Protein AF-A0A531M5X5-F1 (afdb_monomer)

Solvent-accessible surface area (backbone atoms only — not comparable to full-atom values): 9186 Å² total; per-residue (Å²): 127,80,53,75,66,57,52,50,50,50,48,47,52,58,51,48,48,37,53,51,41,11,54,42,49,53,50,65,98,54,52,74,68,56,40,41,73,78,59,51,75,85,86,63,62,48,56,31,52,90,80,39,93,48,47,47,84,50,58,52,57,46,64,50,62,49,42,55,46,19,54,50,49,38,49,47,58,70,71,35,67,97,50,85,50,63,66,61,49,52,51,51,52,55,52,50,50,52,52,35,50,74,73,69,49,53,65,57,56,54,69,47,57,50,52,18,52,55,33,36,78,71,70,39,56,70,84,60,34,51,70,82,57,85,64,60,76,68,66,64,27,38,63,46,56,66,66,73,46,72,93,63,81,74,77,88,128

Radius of gyration: 17.49 Å; Cα contacts (8 Å, |Δi|>4): 138; chains: 1; bounding box: 48×36×43 Å

Mean predicted aligned error: 5.15 Å

Nearest PDB structures (foldseek):
  7dgy-assembly1_A  TM=3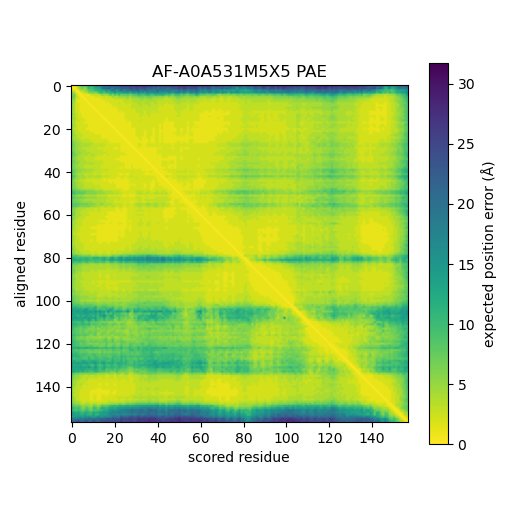.330E-01  e=9.072E+00  Escherichia coli 'BL21-Gold(DE3)pLysS AG'

Structure (mmCIF, N/CA/C/O backbone):
data_AF-A0A531M5X5-F1
#
_entry.id   AF-A0A531M5X5-F1
#
loop_
_atom_site.group_PDB
_atom_site.id
_atom_site.type_symbol
_atom_site.label_atom_id
_atom_site.label_alt_id
_atom_site.label_comp_id
_atom_site.label_asym_id
_atom_site.label_entity_id
_atom_site.label_seq_id
_atom_site.pdbx_PDB_ins_code
_atom_site.Cartn_x
_atom_site.Cartn_y
_atom_site.Cartn_z
_atom_site.occupancy
_atom_site.B_iso_or_equiv
_atom_site.auth_seq_id
_atom_site.auth_comp_id
_atom_site.auth_asym_id
_atom_site.auth_atom_id
_atom_site.pdbx_PDB_model_num
ATOM 1 N N . MET A 1 1 ? -23.384 -19.306 7.212 1.00 56.28 1 MET A N 1
ATOM 2 C CA . MET A 1 1 ? -22.099 -19.260 6.483 1.00 56.28 1 MET A CA 1
ATOM 3 C C . MET A 1 1 ? -22.323 -18.439 5.227 1.00 56.28 1 MET A C 1
ATOM 5 O O . MET A 1 1 ? -23.415 -18.577 4.680 1.00 56.28 1 MET A O 1
ATOM 9 N N . PRO A 1 2 ? -21.374 -17.586 4.806 1.00 64.31 2 PRO A N 1
ATOM 10 C CA . PRO A 1 2 ? -21.476 -16.916 3.511 1.00 64.31 2 PRO A CA 1
ATOM 11 C C . PRO A 1 2 ? -21.652 -17.963 2.407 1.00 64.31 2 PRO A C 1
ATOM 13 O O . PRO A 1 2 ? -21.114 -19.069 2.511 1.00 64.31 2 PRO A O 1
ATOM 16 N N . ASP A 1 3 ? -22.444 -17.641 1.386 1.00 83.44 3 ASP A N 1
ATOM 17 C CA . ASP A 1 3 ? -22.532 -18.508 0.217 1.00 83.44 3 ASP A CA 1
ATOM 18 C C . ASP A 1 3 ? -21.186 -18.540 -0.526 1.00 83.44 3 ASP A C 1
ATOM 20 O O . ASP A 1 3 ? -20.318 -17.678 -0.348 1.00 83.44 3 ASP A O 1
ATOM 24 N N . ASN A 1 4 ? -20.988 -19.574 -1.344 1.00 86.56 4 ASN A N 1
ATOM 25 C CA . ASN A 1 4 ? -19.712 -19.799 -2.024 1.00 86.56 4 ASN A CA 1
ATOM 26 C C . ASN A 1 4 ? -19.313 -18.607 -2.922 1.00 86.56 4 ASN A C 1
ATOM 28 O O . ASN A 1 4 ? -18.134 -18.348 -3.120 1.00 86.56 4 ASN A O 1
ATOM 32 N N . ILE A 1 5 ? -20.294 -17.839 -3.412 1.00 90.88 5 ILE A N 1
ATOM 33 C CA . ILE A 1 5 ? -20.074 -16.678 -4.284 1.00 90.88 5 ILE A CA 1
ATOM 34 C C . ILE A 1 5 ? -19.544 -15.487 -3.479 1.00 90.88 5 ILE A C 1
ATOM 36 O O . ILE A 1 5 ? -18.646 -14.782 -3.932 1.00 90.88 5 ILE A O 1
ATOM 40 N N . THR A 1 6 ? -20.082 -15.251 -2.284 1.00 90.50 6 THR A N 1
ATOM 41 C CA . THR A 1 6 ? -19.646 -14.164 -1.402 1.00 90.50 6 THR A CA 1
ATOM 42 C C . THR A 1 6 ? -18.220 -14.399 -0.922 1.00 90.50 6 THR A C 1
ATOM 44 O O . THR A 1 6 ? -17.404 -13.479 -0.951 1.00 90.50 6 THR A O 1
ATOM 47 N N . LEU A 1 7 ? -17.900 -15.636 -0.527 1.00 93.56 7 LEU A N 1
ATOM 48 C CA . LEU A 1 7 ? -16.540 -15.995 -0.135 1.00 93.56 7 LEU A CA 1
ATOM 49 C C . LEU A 1 7 ? -15.560 -15.846 -1.307 1.00 93.56 7 LEU A C 1
ATOM 51 O O . LEU A 1 7 ? -14.505 -15.241 -1.134 1.00 93.56 7 LEU A O 1
ATOM 55 N N . ASP A 1 8 ? -15.923 -16.333 -2.495 1.00 96.44 8 ASP A N 1
ATOM 56 C CA . ASP A 1 8 ? -15.108 -16.199 -3.708 1.00 96.44 8 ASP A CA 1
ATOM 57 C C . ASP A 1 8 ? -14.831 -14.727 -4.055 1.00 96.44 8 ASP A C 1
ATOM 59 O O . ASP A 1 8 ? -13.689 -14.345 -4.296 1.00 96.44 8 ASP A O 1
ATOM 63 N N . ARG A 1 9 ? -15.842 -13.854 -3.966 1.00 95.06 9 ARG A N 1
ATOM 64 C CA . ARG A 1 9 ? -15.678 -12.408 -4.198 1.00 95.06 9 ARG A CA 1
ATOM 65 C C . ARG A 1 9 ? -14.810 -11.725 -3.147 1.00 95.06 9 ARG A C 1
ATOM 67 O O . ARG A 1 9 ? -13.994 -10.878 -3.504 1.00 95.06 9 ARG A O 1
ATOM 74 N N . ALA A 1 10 ? -14.965 -12.078 -1.872 1.00 95.06 10 ALA A N 1
ATOM 75 C CA . ALA A 1 10 ? -14.126 -11.543 -0.802 1.00 95.06 10 ALA A CA 1
ATOM 76 C C . ALA A 1 10 ? -12.657 -11.956 -0.993 1.00 95.06 10 ALA A C 1
ATOM 78 O O . ALA A 1 10 ? -11.756 -11.121 -0.899 1.00 95.06 10 ALA A O 1
ATOM 79 N N . MET A 1 11 ? -12.421 -13.223 -1.348 1.00 96.44 11 MET A N 1
ATOM 80 C CA . MET A 1 11 ? -11.091 -13.716 -1.707 1.00 96.44 11 MET A CA 1
ATOM 81 C C . MET A 1 11 ? -10.546 -13.004 -2.944 1.00 96.44 11 MET A C 1
ATOM 83 O O . MET A 1 11 ? -9.404 -12.555 -2.929 1.00 96.44 11 MET A O 1
ATOM 87 N N . GLY A 1 12 ? -11.363 -12.833 -3.983 1.00 97.69 12 GLY A N 1
ATOM 88 C CA . GLY A 1 12 ? -11.002 -12.106 -5.195 1.00 97.69 12 GLY A CA 1
ATOM 89 C C . GLY A 1 12 ? -10.629 -10.646 -4.932 1.00 97.69 12 GLY A C 1
ATOM 90 O O . GLY A 1 12 ? -9.689 -10.151 -5.543 1.00 97.69 12 GLY A O 1
ATOM 91 N N . ALA A 1 13 ? -11.291 -9.968 -3.991 1.00 97.31 13 ALA A N 1
ATOM 92 C CA . ALA A 1 13 ? -10.949 -8.598 -3.612 1.00 97.31 13 ALA A CA 1
ATOM 93 C C . ALA A 1 13 ? -9.577 -8.508 -2.921 1.00 97.31 13 ALA A C 1
ATOM 95 O O . ALA A 1 13 ? -8.770 -7.650 -3.273 1.00 97.31 13 ALA A O 1
ATOM 96 N N . LEU A 1 14 ? -9.286 -9.408 -1.975 1.00 98.06 14 LEU A N 1
ATOM 97 C CA . LEU A 1 14 ? -8.004 -9.415 -1.258 1.00 98.06 14 LEU A CA 1
ATOM 98 C C . LEU A 1 14 ? -6.849 -9.893 -2.147 1.00 98.06 14 LEU A C 1
ATOM 100 O O . LEU A 1 14 ? -5.815 -9.236 -2.229 1.00 98.06 14 LEU A O 1
ATOM 104 N N . VAL A 1 15 ? -7.033 -11.019 -2.842 1.00 98.19 15 VAL A N 1
ATOM 105 C CA . VAL A 1 15 ? -6.021 -11.587 -3.742 1.00 98.19 15 VAL A CA 1
ATOM 106 C C . VAL A 1 15 ? -5.822 -10.683 -4.953 1.00 98.19 15 VAL A C 1
ATOM 108 O O . VAL A 1 15 ? -4.689 -10.410 -5.319 1.00 98.19 15 VAL A O 1
ATOM 111 N N . GLY A 1 16 ? -6.897 -10.168 -5.550 1.00 98.25 16 GLY A N 1
ATOM 112 C CA . GLY A 1 16 ? -6.818 -9.233 -6.671 1.00 98.25 16 GLY A CA 1
ATOM 113 C C . GLY A 1 16 ? -6.091 -7.940 -6.307 1.00 98.25 16 GLY A C 1
ATOM 114 O O . GLY A 1 16 ? -5.272 -7.476 -7.096 1.00 98.25 16 GLY A O 1
ATOM 115 N N . GLY A 1 17 ? -6.321 -7.408 -5.100 1.00 98.06 17 GLY A N 1
ATOM 116 C CA . GLY A 1 17 ? -5.548 -6.285 -4.563 1.00 98.06 17 GLY A CA 1
ATOM 117 C C . GLY A 1 17 ? -4.053 -6.601 -4.486 1.00 98.06 17 GLY A C 1
ATOM 118 O O . GLY A 1 17 ? -3.248 -5.853 -5.030 1.00 98.06 17 GLY A O 1
ATOM 119 N N . ALA A 1 18 ? -3.694 -7.755 -3.913 1.00 98.50 18 ALA A N 1
ATOM 120 C CA . ALA A 1 18 ? -2.300 -8.185 -3.792 1.00 98.50 18 ALA A CA 1
ATOM 121 C C . ALA A 1 18 ? -1.610 -8.442 -5.141 1.00 98.50 18 ALA A C 1
ATOM 123 O O . ALA A 1 18 ? -0.447 -8.087 -5.329 1.00 98.50 18 ALA A O 1
ATOM 124 N N . LEU A 1 19 ? -2.324 -9.040 -6.099 1.00 98.44 19 LEU A N 1
ATOM 125 C CA . LEU A 1 19 ? -1.821 -9.245 -7.458 1.00 98.44 19 LEU A CA 1
ATOM 126 C C . LEU A 1 19 ? -1.615 -7.903 -8.174 1.00 98.44 19 LEU A C 1
ATOM 128 O O . LEU A 1 19 ? -0.607 -7.729 -8.854 1.00 98.44 19 LEU A O 1
ATOM 132 N N . GLY A 1 20 ? -2.550 -6.960 -8.020 1.00 98.06 20 GLY A N 1
ATOM 133 C CA . GLY A 1 20 ? -2.459 -5.624 -8.609 1.00 98.06 20 GLY A CA 1
ATOM 134 C C . GLY A 1 20 ? -1.294 -4.809 -8.047 1.00 98.06 20 GLY A C 1
ATOM 135 O O . GLY A 1 20 ? -0.541 -4.220 -8.820 1.00 98.06 20 GLY A O 1
ATOM 136 N N . ASP A 1 21 ? -1.115 -4.841 -6.728 1.00 98.31 21 ASP A N 1
ATOM 137 C CA . ASP A 1 21 ? 0.037 -4.276 -6.020 1.00 98.31 21 ASP A CA 1
ATOM 138 C C . ASP A 1 21 ? 1.352 -4.847 -6.584 1.00 98.31 21 ASP A C 1
ATOM 140 O O . ASP A 1 21 ? 2.155 -4.121 -7.176 1.00 98.31 21 ASP A O 1
ATOM 144 N N . ALA A 1 22 ? 1.523 -6.171 -6.536 1.00 98.19 22 ALA A N 1
ATOM 145 C CA . ALA A 1 22 ? 2.748 -6.824 -6.990 1.00 98.19 22 ALA A CA 1
ATOM 146 C C . ALA A 1 22 ? 3.047 -6.614 -8.491 1.00 98.19 22 ALA A C 1
ATOM 148 O O . ALA A 1 22 ? 4.214 -6.544 -8.887 1.00 98.19 22 ALA A O 1
ATOM 149 N N . LEU A 1 23 ? 2.013 -6.505 -9.336 1.00 98.12 23 LEU A N 1
ATOM 150 C CA . LEU A 1 23 ? 2.153 -6.208 -10.767 1.00 98.12 23 LEU A CA 1
ATOM 151 C C . LEU A 1 23 ? 2.537 -4.739 -11.009 1.00 98.12 23 LEU A C 1
ATOM 153 O O . LEU A 1 23 ? 3.335 -4.447 -11.901 1.00 98.12 23 LEU A O 1
ATOM 157 N N . GLY A 1 24 ? 1.982 -3.816 -10.220 1.00 97.31 24 GLY A N 1
ATOM 158 C CA . GLY A 1 24 ? 2.253 -2.382 -10.307 1.00 97.31 24 GLY A CA 1
ATOM 159 C C . GLY A 1 24 ? 3.599 -1.976 -9.703 1.00 97.31 24 GLY A C 1
ATOM 160 O O . GLY A 1 24 ? 4.221 -1.024 -10.186 1.00 97.31 24 GLY A O 1
ATOM 161 N N . MET A 1 25 ? 4.081 -2.724 -8.706 1.00 97.00 25 MET A N 1
ATOM 162 C CA . MET A 1 25 ? 5.284 -2.434 -7.923 1.00 97.00 25 MET A CA 1
ATOM 163 C C . MET A 1 25 ? 6.511 -2.029 -8.764 1.00 97.00 25 MET A C 1
ATOM 165 O O . MET A 1 25 ? 7.117 -1.014 -8.420 1.00 97.00 25 MET A O 1
ATOM 169 N N . PRO A 1 26 ? 6.872 -2.702 -9.876 1.00 97.50 26 PRO A N 1
ATOM 170 C CA . PRO A 1 26 ? 8.049 -2.348 -10.683 1.00 97.50 26 PRO A CA 1
ATOM 171 C C . PRO A 1 26 ? 7.896 -1.071 -11.520 1.00 97.50 26 PRO A C 1
ATOM 173 O O . PRO A 1 26 ? 8.872 -0.595 -12.103 1.00 97.50 26 PRO A O 1
ATOM 176 N N . THR A 1 27 ? 6.668 -0.562 -11.649 1.00 97.31 27 THR A N 1
ATOM 177 C CA . THR A 1 27 ? 6.307 0.546 -12.549 1.00 97.31 27 THR A CA 1
ATOM 178 C C . THR A 1 27 ? 5.886 1.821 -11.825 1.00 97.31 27 THR A C 1
ATOM 180 O O . THR A 1 27 ? 5.693 2.858 -12.462 1.00 97.31 27 THR A O 1
ATOM 183 N N . GLN A 1 28 ? 5.752 1.771 -10.500 1.00 95.00 28 GLN A N 1
ATOM 184 C CA . GLN A 1 28 ? 5.331 2.915 -9.702 1.00 95.00 28 GLN A CA 1
ATOM 185 C C . GLN A 1 28 ? 6.290 4.106 -9.860 1.00 95.00 28 GLN A C 1
ATOM 187 O O . GLN A 1 28 ? 7.503 3.950 -9.985 1.00 95.00 28 GLN A O 1
ATOM 192 N N . LEU A 1 29 ? 5.732 5.320 -9.853 1.00 94.19 29 LEU A N 1
ATOM 193 C CA . LEU A 1 29 ? 6.448 6.584 -10.093 1.00 94.19 29 LEU A CA 1
ATOM 194 C C . LEU A 1 29 ? 7.079 6.731 -11.494 1.00 94.19 29 LEU A C 1
ATOM 196 O O . LEU A 1 29 ? 7.730 7.743 -11.760 1.00 94.19 29 LEU A O 1
ATOM 200 N N . LEU A 1 30 ? 6.887 5.773 -12.407 1.00 96.69 30 LEU A N 1
ATOM 201 C CA . LEU A 1 30 ? 7.371 5.863 -13.783 1.00 96.69 30 LEU A CA 1
ATOM 202 C C . LEU A 1 30 ? 6.289 6.409 -14.717 1.00 96.69 30 LEU A C 1
ATOM 204 O O . LEU A 1 30 ? 5.095 6.170 -14.546 1.00 96.69 30 LEU A O 1
ATOM 208 N N . SER A 1 31 ? 6.715 7.127 -15.755 1.00 97.62 31 SER A N 1
ATOM 209 C CA . SER A 1 31 ? 5.812 7.522 -16.835 1.00 97.62 31 SER A CA 1
ATOM 210 C C . SER A 1 31 ? 5.523 6.334 -17.764 1.00 97.62 31 SER A C 1
ATOM 212 O O . SER A 1 31 ? 6.383 5.462 -17.922 1.00 97.62 31 SER A O 1
ATOM 214 N N . PRO A 1 32 ? 4.382 6.322 -18.478 1.00 97.69 32 PRO A N 1
ATOM 215 C CA . PRO A 1 32 ? 4.088 5.283 -19.468 1.00 97.69 32 PRO A CA 1
ATOM 216 C C . PRO A 1 32 ? 5.192 5.098 -20.521 1.00 97.69 32 PRO A C 1
ATOM 218 O O . PRO A 1 32 ? 5.518 3.971 -20.882 1.00 97.69 32 PRO A O 1
ATOM 221 N N . ALA A 1 33 ? 5.823 6.190 -20.969 1.00 98.25 33 ALA A N 1
ATOM 222 C CA . ALA A 1 33 ? 6.942 6.129 -21.911 1.00 98.25 33 ALA A CA 1
ATOM 223 C C . ALA A 1 33 ? 8.167 5.424 -21.309 1.00 98.25 33 ALA A C 1
ATOM 225 O O . ALA A 1 33 ? 8.803 4.612 -21.978 1.00 98.25 33 ALA A O 1
ATOM 226 N N . ARG A 1 34 ? 8.471 5.690 -20.031 1.00 97.88 34 ARG A N 1
ATOM 227 C CA . ARG A 1 34 ? 9.586 5.040 -19.337 1.00 97.88 34 ARG A CA 1
ATOM 228 C C . ARG A 1 34 ? 9.308 3.561 -19.071 1.00 97.88 34 ARG A C 1
ATOM 230 O O . ARG A 1 34 ? 10.226 2.753 -19.175 1.00 97.88 34 ARG A O 1
ATOM 237 N N . ILE A 1 35 ? 8.058 3.206 -18.769 1.00 98.12 35 ILE A N 1
ATOM 238 C CA . ILE A 1 35 ? 7.625 1.808 -18.639 1.00 98.12 35 ILE A CA 1
ATOM 239 C C . ILE A 1 35 ? 7.821 1.080 -19.973 1.00 98.12 35 ILE A C 1
ATOM 241 O O . ILE A 1 35 ? 8.444 0.023 -19.994 1.00 98.12 35 ILE A O 1
ATOM 245 N N . ALA A 1 36 ? 7.373 1.672 -21.085 1.00 98.00 36 ALA A N 1
ATOM 246 C CA . ALA A 1 36 ? 7.538 1.088 -22.415 1.00 98.00 36 ALA A CA 1
ATOM 247 C C . ALA A 1 36 ? 9.015 0.897 -22.804 1.00 98.00 36 ALA A C 1
ATOM 249 O O . ALA A 1 36 ? 9.367 -0.121 -23.392 1.00 98.00 36 ALA A O 1
ATOM 250 N N . GLU A 1 37 ? 9.886 1.842 -22.449 1.00 98.06 37 GLU A N 1
ATOM 251 C CA . GLU A 1 37 ? 11.327 1.746 -22.706 1.00 98.06 37 GLU A CA 1
ATOM 252 C C . GLU A 1 37 ? 12.005 0.635 -21.886 1.00 98.06 37 GLU A C 1
ATOM 254 O O . GLU A 1 37 ? 12.844 -0.094 -22.409 1.00 98.06 37 GLU A O 1
ATOM 259 N N . LEU A 1 38 ? 11.659 0.510 -20.602 1.00 97.12 38 LEU A N 1
ATOM 260 C CA . LEU A 1 38 ? 12.295 -0.441 -19.684 1.00 97.12 38 LEU A CA 1
ATOM 261 C C . LEU A 1 38 ? 11.744 -1.864 -19.800 1.00 97.12 38 LEU A C 1
ATOM 263 O O . LEU A 1 38 ? 12.495 -2.826 -19.656 1.00 97.12 38 LEU A O 1
ATOM 267 N N . TYR A 1 39 ? 10.435 -1.986 -20.009 1.00 97.25 39 TYR A N 1
ATOM 268 C CA . TYR A 1 39 ? 9.694 -3.239 -19.863 1.00 97.25 39 TYR A CA 1
ATOM 269 C C . TYR A 1 39 ? 8.864 -3.603 -21.098 1.00 97.25 39 TYR A C 1
ATOM 271 O O . TYR A 1 39 ? 8.372 -4.725 -21.193 1.00 97.25 39 TYR A O 1
ATOM 279 N N . GLY A 1 40 ? 8.665 -2.677 -22.040 1.00 97.25 40 GLY A N 1
ATOM 280 C CA . GLY A 1 40 ? 7.674 -2.846 -23.098 1.00 97.25 40 GLY A CA 1
ATOM 281 C C . GLY A 1 40 ? 6.261 -2.886 -22.513 1.00 97.25 40 GLY A C 1
ATOM 282 O O . GLY A 1 40 ? 5.761 -1.884 -22.005 1.00 97.25 40 GLY A O 1
ATOM 283 N N . HIS A 1 41 ? 5.612 -4.046 -22.587 1.00 96.50 41 HIS A N 1
ATOM 284 C CA . HIS A 1 41 ? 4.296 -4.275 -21.996 1.00 96.50 41 HIS A CA 1
ATOM 285 C C . HIS A 1 41 ? 4.415 -5.225 -20.800 1.00 96.50 41 HIS A C 1
ATOM 287 O O . HIS A 1 41 ? 4.848 -6.366 -20.954 1.00 96.50 41 HIS A O 1
ATOM 293 N N . VAL A 1 42 ? 4.019 -4.757 -19.614 1.00 96.88 42 VAL A N 1
ATOM 294 C CA . VAL A 1 42 ? 4.022 -5.568 -18.389 1.00 96.88 42 VAL A CA 1
ATOM 295 C C . VAL A 1 42 ? 2.766 -6.437 -18.369 1.00 96.88 42 VAL A C 1
ATOM 297 O O . VAL A 1 42 ? 1.664 -5.925 -18.193 1.00 96.88 42 VAL A O 1
ATOM 300 N N . ALA A 1 43 ? 2.944 -7.742 -18.574 1.00 96.00 43 ALA A N 1
ATOM 301 C CA . ALA A 1 43 ? 1.867 -8.739 -18.580 1.00 96.00 43 ALA A CA 1
ATOM 302 C C . ALA A 1 43 ? 2.045 -9.842 -17.519 1.00 96.00 43 ALA A C 1
ATOM 304 O O . ALA A 1 43 ? 1.199 -10.723 -17.405 1.00 96.00 43 ALA A O 1
ATOM 305 N N . ASP A 1 44 ? 3.144 -9.802 -16.767 1.00 97.75 44 ASP A N 1
ATOM 306 C CA . ASP A 1 44 ? 3.488 -10.757 -15.713 1.00 97.75 44 ASP A CA 1
ATOM 307 C C . ASP A 1 44 ? 4.320 -10.035 -14.640 1.00 97.75 44 ASP A C 1
ATOM 309 O O . ASP A 1 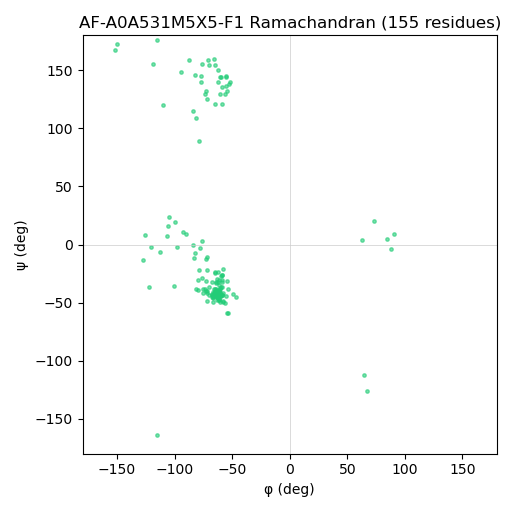44 ? 4.731 -8.883 -14.824 1.00 97.75 44 ASP A O 1
ATOM 313 N N . PHE A 1 45 ? 4.591 -10.704 -13.526 1.00 98.44 45 PHE A N 1
ATOM 314 C CA . PHE A 1 45 ? 5.458 -10.188 -12.483 1.00 98.44 45 PHE A CA 1
ATOM 315 C C . PHE A 1 45 ? 6.889 -10.030 -12.988 1.00 98.44 45 PHE A C 1
ATOM 317 O O . PHE A 1 45 ? 7.563 -10.990 -13.362 1.00 98.44 45 PHE A O 1
ATOM 324 N N . VAL A 1 46 ? 7.384 -8.798 -12.932 1.00 98.00 46 VAL A N 1
ATOM 325 C CA . VAL A 1 46 ? 8.759 -8.455 -13.297 1.00 98.00 46 VAL A CA 1
ATOM 326 C C . VAL A 1 46 ? 9.488 -7.865 -12.102 1.00 98.00 46 VAL A C 1
ATOM 328 O O . VAL A 1 46 ? 8.878 -7.331 -11.180 1.00 98.00 46 VAL A O 1
ATOM 331 N N . ALA A 1 47 ? 10.812 -7.974 -12.094 1.00 97.56 47 ALA A N 1
ATOM 332 C CA . ALA A 1 47 ? 11.610 -7.297 -11.086 1.00 97.56 47 ALA A CA 1
ATOM 333 C C . ALA A 1 47 ? 11.738 -5.794 -11.427 1.00 97.56 47 ALA A C 1
ATOM 335 O O . ALA A 1 47 ? 11.844 -5.427 -12.605 1.00 97.56 47 ALA A O 1
ATOM 336 N N . PRO A 1 48 ? 11.776 -4.906 -10.421 1.00 96.88 48 PRO A N 1
ATOM 337 C CA . PRO A 1 48 ? 12.112 -3.503 -10.615 1.00 96.88 48 PRO A CA 1
ATOM 338 C C . PRO A 1 48 ? 13.529 -3.367 -11.180 1.00 96.88 48 PRO A C 1
ATOM 340 O O . PRO A 1 48 ? 14.440 -4.121 -10.834 1.00 96.88 48 PRO A O 1
ATOM 343 N N . PHE A 1 49 ? 13.734 -2.387 -12.061 1.00 95.56 49 PHE A N 1
ATOM 344 C CA . PHE A 1 49 ? 15.051 -2.138 -12.638 1.00 95.56 49 PHE A CA 1
ATOM 345 C C . PHE A 1 49 ? 16.038 -1.685 -11.548 1.00 95.56 49 PHE A C 1
ATOM 347 O O . PHE A 1 49 ? 15.654 -1.103 -10.534 1.00 95.56 49 PHE A O 1
ATOM 354 N N . ALA A 1 50 ? 17.338 -1.905 -11.757 1.00 92.44 50 ALA A N 1
ATOM 355 C CA . ALA A 1 50 ? 18.360 -1.710 -10.718 1.00 92.44 50 ALA A CA 1
ATOM 356 C C . ALA A 1 50 ? 18.433 -0.284 -10.119 1.00 92.44 50 ALA A C 1
ATOM 358 O O . ALA A 1 50 ? 18.966 -0.102 -9.024 1.00 92.44 50 ALA A O 1
ATOM 359 N N . GLY A 1 51 ? 17.926 0.724 -10.834 1.00 92.44 51 GLY A N 1
ATOM 360 C CA . GLY A 1 51 ? 17.876 2.124 -10.406 1.00 92.44 51 GLY A CA 1
ATOM 361 C C . GLY A 1 51 ? 16.484 2.609 -9.997 1.00 92.44 51 GLY A C 1
ATOM 362 O O . GLY A 1 51 ? 16.267 3.817 -9.985 1.00 92.44 51 GLY A O 1
ATOM 363 N N . HIS A 1 52 ? 15.536 1.703 -9.742 1.00 94.81 52 HIS A N 1
ATOM 364 C CA . HIS A 1 52 ? 14.167 2.071 -9.395 1.00 94.81 52 HIS A CA 1
ATOM 365 C C . HIS A 1 52 ? 14.136 2.939 -8.121 1.00 94.81 52 HIS A C 1
ATOM 367 O O . HIS A 1 52 ? 14.830 2.609 -7.161 1.00 94.81 52 HIS A O 1
ATOM 373 N N . PRO A 1 53 ? 13.363 4.041 -8.081 1.00 90.12 53 PRO A N 1
ATOM 374 C CA . PRO A 1 53 ? 13.448 5.016 -6.992 1.00 90.12 53 PRO A CA 1
ATOM 375 C C . PRO A 1 53 ? 13.052 4.456 -5.620 1.00 90.12 53 PRO A C 1
ATOM 377 O O . PRO A 1 53 ? 13.684 4.808 -4.634 1.00 90.12 53 PRO A O 1
ATOM 380 N N . VAL A 1 54 ? 12.030 3.593 -5.563 1.00 90.88 54 VAL A N 1
ATOM 381 C CA . VAL A 1 54 ? 11.450 3.116 -4.287 1.00 90.88 54 VAL A CA 1
ATOM 382 C C . VAL A 1 54 ? 11.484 1.592 -4.122 1.00 90.88 54 VAL A C 1
ATOM 384 O O . VAL A 1 54 ? 11.773 1.082 -3.050 1.00 90.88 54 VAL A O 1
ATOM 387 N N . SER A 1 55 ? 11.284 0.844 -5.206 1.00 92.69 55 SER A N 1
ATOM 388 C CA . SER A 1 55 ? 11.242 -0.627 -5.208 1.00 92.69 55 SER A CA 1
ATOM 389 C C . SER A 1 55 ? 12.571 -1.331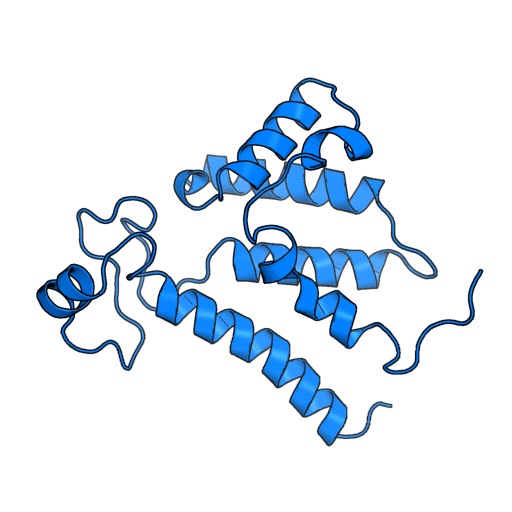 -5.491 1.00 92.69 55 SER A C 1
ATOM 391 O O . SER A 1 55 ? 12.591 -2.532 -5.749 1.00 92.69 55 SER A O 1
ATOM 393 N N . LYS A 1 56 ? 13.702 -0.621 -5.501 1.00 89.31 56 LYS A N 1
ATOM 394 C CA . LYS A 1 56 ? 15.001 -1.227 -5.833 1.00 89.31 56 LYS A CA 1
ATOM 395 C C . LYS A 1 56 ? 15.312 -2.419 -4.922 1.00 89.31 56 LYS A C 1
ATOM 397 O O . LYS A 1 56 ? 15.313 -2.296 -3.704 1.00 89.31 56 LYS A O 1
ATOM 402 N N . GLY A 1 57 ? 15.668 -3.548 -5.534 1.00 89.19 57 GLY A N 1
ATOM 403 C CA . GLY A 1 57 ? 16.080 -4.760 -4.820 1.00 89.19 57 GLY A CA 1
ATOM 404 C C . GLY A 1 57 ? 14.935 -5.696 -4.429 1.00 89.19 57 GLY A C 1
ATOM 405 O O . GLY A 1 57 ? 15.216 -6.786 -3.936 1.00 89.19 57 GLY A O 1
ATOM 406 N N . LEU A 1 58 ? 13.676 -5.322 -4.682 1.00 93.75 58 LEU A N 1
ATOM 407 C CA . LEU A 1 58 ? 12.555 -6.252 -4.550 1.00 93.75 58 LEU A CA 1
ATOM 408 C C . LEU A 1 58 ? 12.584 -7.313 -5.657 1.00 93.75 58 LEU A C 1
ATOM 410 O O . LEU A 1 58 ? 13.117 -7.094 -6.748 1.00 93.75 58 LEU A O 1
ATOM 414 N N . LEU A 1 59 ? 11.994 -8.471 -5.370 1.00 96.38 59 LEU A N 1
ATOM 415 C CA . LEU A 1 59 ? 11.827 -9.552 -6.33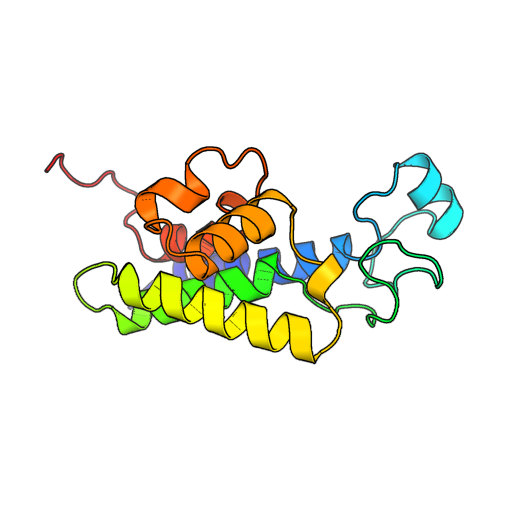7 1.00 96.38 59 LEU A CA 1
ATOM 416 C C . LEU A 1 59 ? 10.526 -9.366 -7.126 1.00 96.38 59 LEU A C 1
ATOM 418 O O . LEU A 1 59 ? 9.590 -8.713 -6.659 1.00 96.38 59 LEU A O 1
ATOM 422 N N . ALA A 1 60 ? 10.446 -9.984 -8.304 1.00 98.00 60 ALA A N 1
ATOM 423 C CA . ALA A 1 60 ? 9.192 -10.084 -9.043 1.00 98.00 60 ALA A CA 1
ATOM 424 C C . ALA A 1 60 ? 8.100 -10.714 -8.159 1.00 98.00 60 ALA A C 1
ATOM 426 O O . ALA A 1 60 ? 8.346 -11.730 -7.508 1.00 98.00 60 ALA A O 1
ATOM 427 N N . GLY A 1 61 ? 6.915 -10.102 -8.122 1.00 97.56 61 GLY A N 1
ATOM 428 C CA . GLY A 1 61 ? 5.787 -10.595 -7.326 1.00 97.56 61 GLY A CA 1
ATOM 429 C C . GLY A 1 61 ? 5.801 -10.157 -5.856 1.00 97.56 61 GLY A C 1
ATOM 430 O O . GLY A 1 61 ? 4.951 -10.597 -5.086 1.00 97.56 61 GLY A O 1
ATOM 431 N N . THR A 1 62 ? 6.752 -9.311 -5.444 1.00 97.06 62 THR A N 1
ATOM 432 C CA . THR A 1 62 ? 6.766 -8.757 -4.080 1.00 97.06 62 THR A CA 1
ATOM 433 C C . THR A 1 62 ? 5.636 -7.741 -3.921 1.00 97.06 62 THR A C 1
ATOM 435 O O . THR A 1 62 ? 5.567 -6.788 -4.694 1.00 97.06 62 THR A O 1
ATOM 438 N N . ILE A 1 63 ? 4.783 -7.943 -2.916 1.00 96.50 63 ILE A N 1
ATOM 439 C CA . ILE A 1 63 ? 3.760 -6.979 -2.483 1.00 96.50 63 ILE A CA 1
ATOM 440 C C . ILE A 1 63 ? 4.397 -5.761 -1.795 1.00 96.50 63 ILE A C 1
ATOM 442 O O . ILE A 1 63 ? 5.517 -5.861 -1.286 1.00 96.50 63 ILE A O 1
ATOM 446 N N . THR A 1 64 ? 3.692 -4.633 -1.738 1.00 94.94 64 THR A N 1
ATOM 447 C CA . THR A 1 64 ? 4.131 -3.417 -1.042 1.00 94.94 64 THR A CA 1
ATOM 448 C C . THR A 1 64 ? 3.215 -3.069 0.132 1.00 94.94 64 THR A C 1
ATOM 450 O O . THR A 1 64 ? 2.473 -3.900 0.668 1.00 94.94 64 THR A O 1
ATOM 453 N N . ASP A 1 65 ? 3.332 -1.830 0.603 1.00 93.75 65 ASP A N 1
ATOM 454 C CA . ASP A 1 65 ? 2.583 -1.289 1.720 1.00 93.75 65 ASP A CA 1
ATOM 455 C C . ASP A 1 65 ? 1.060 -1.317 1.518 1.00 93.75 65 ASP A C 1
ATOM 457 O O . ASP A 1 65 ? 0.342 -1.429 2.512 1.00 93.75 65 ASP A O 1
ATOM 461 N N . ASP A 1 66 ? 0.565 -1.291 0.278 1.00 95.69 66 ASP A N 1
ATOM 462 C CA . ASP A 1 66 ? -0.850 -1.466 -0.070 1.00 95.69 66 ASP A CA 1
ATOM 463 C C . ASP A 1 66 ? -1.411 -2.766 0.526 1.00 95.69 66 ASP A C 1
ATOM 465 O O . ASP A 1 66 ? -2.344 -2.746 1.341 1.00 95.69 66 ASP A O 1
ATOM 469 N N . THR A 1 67 ? -0.812 -3.907 0.169 1.00 97.88 67 THR A N 1
ATOM 470 C CA . THR A 1 67 ? -1.266 -5.221 0.641 1.00 97.88 67 THR A CA 1
ATOM 471 C C . THR A 1 67 ? -0.948 -5.435 2.112 1.00 97.88 67 THR A C 1
ATOM 473 O O . THR A 1 67 ? -1.785 -5.951 2.856 1.00 97.88 67 THR A O 1
ATOM 476 N N . GLU A 1 68 ? 0.244 -5.038 2.563 1.00 96.62 68 GLU A N 1
ATOM 477 C CA . GLU A 1 68 ? 0.643 -5.224 3.960 1.00 96.62 68 GLU A CA 1
ATOM 478 C C . GLU A 1 68 ? -0.302 -4.487 4.918 1.00 96.62 68 GLU A C 1
ATOM 480 O O . GLU A 1 68 ? -0.772 -5.072 5.897 1.00 96.62 68 GLU A O 1
ATOM 485 N N . GLN A 1 69 ? -0.657 -3.235 4.611 1.00 96.31 69 GLN A N 1
ATOM 486 C CA . GLN A 1 69 ? -1.583 -2.464 5.438 1.00 96.31 69 GLN A CA 1
ATOM 487 C C . GLN A 1 69 ? -3.031 -2.946 5.307 1.00 96.31 69 GLN A C 1
ATOM 489 O O . GLN A 1 69 ? -3.774 -2.864 6.288 1.00 96.31 69 GLN A O 1
ATOM 494 N N . ALA A 1 70 ? -3.447 -3.472 4.149 1.00 97.94 70 ALA A N 1
ATOM 495 C CA . ALA A 1 70 ? -4.756 -4.110 4.006 1.00 97.94 70 ALA A CA 1
ATOM 496 C C . ALA A 1 70 ? -4.865 -5.352 4.907 1.00 97.94 70 ALA A C 1
ATOM 498 O O . ALA A 1 70 ? -5.826 -5.498 5.662 1.00 97.94 70 ALA A O 1
ATOM 499 N N . LEU A 1 71 ? -3.859 -6.230 4.897 1.00 97.44 71 LEU A N 1
ATOM 500 C CA . LEU A 1 71 ? -3.839 -7.417 5.757 1.00 97.44 71 LEU A CA 1
ATOM 501 C C . LEU A 1 71 ? -3.767 -7.049 7.244 1.00 97.44 71 LEU A C 1
ATOM 503 O O . LEU A 1 71 ? -4.441 -7.674 8.067 1.00 97.44 71 LEU A O 1
ATOM 507 N N . LEU A 1 72 ? -2.999 -6.012 7.587 1.00 97.25 72 LEU A N 1
ATOM 508 C CA . LEU A 1 72 ? -2.936 -5.481 8.946 1.00 97.25 72 LEU A CA 1
ATOM 509 C C . LEU A 1 72 ? -4.302 -4.963 9.410 1.00 97.25 72 LEU A C 1
ATOM 511 O O . LEU A 1 72 ? -4.758 -5.331 10.491 1.00 97.25 72 LEU A O 1
ATOM 515 N N . LEU A 1 73 ? -4.987 -4.170 8.580 1.00 96.88 73 LEU A N 1
ATOM 516 C CA . LEU A 1 73 ? -6.326 -3.662 8.882 1.00 96.88 73 LEU A CA 1
ATOM 517 C C . LEU A 1 73 ? -7.329 -4.805 9.067 1.00 96.88 73 LEU A C 1
ATOM 519 O O . LEU A 1 73 ? -8.093 -4.796 10.029 1.00 96.88 73 LEU A O 1
ATOM 523 N N . GLY A 1 74 ? -7.292 -5.813 8.192 1.00 95.88 74 GLY A N 1
ATOM 524 C CA . GLY A 1 74 ? -8.129 -7.007 8.313 1.00 95.88 74 GLY A CA 1
ATOM 525 C C . GLY A 1 74 ? -7.921 -7.743 9.637 1.00 95.88 74 GLY A C 1
ATOM 526 O O . GLY A 1 74 ? -8.891 -8.124 10.289 1.00 95.88 74 GLY A O 1
ATOM 527 N N . ARG A 1 75 ? -6.668 -7.879 10.087 1.00 95.75 75 ARG A N 1
ATOM 528 C CA . ARG A 1 75 ? -6.354 -8.460 11.399 1.00 95.75 75 ARG A CA 1
ATOM 529 C C . ARG A 1 75 ? -6.956 -7.642 12.539 1.00 95.75 75 ARG A C 1
ATOM 531 O O . ARG A 1 75 ? -7.594 -8.222 13.412 1.00 95.75 75 ARG A O 1
ATOM 538 N N . ILE A 1 76 ? -6.805 -6.316 12.513 1.00 96.12 76 ILE A N 1
ATOM 539 C CA . ILE A 1 76 ? -7.375 -5.451 13.555 1.00 96.12 76 ILE A CA 1
ATOM 540 C C . ILE A 1 76 ? -8.896 -5.564 13.597 1.00 96.12 76 ILE A C 1
ATOM 542 O O . ILE A 1 76 ? -9.460 -5.684 14.681 1.00 96.12 76 ILE A O 1
ATOM 546 N N . LEU A 1 77 ? -9.562 -5.584 12.443 1.00 94.06 77 LEU A N 1
ATOM 547 C CA . LEU A 1 77 ? -11.014 -5.748 12.362 1.00 94.06 77 LEU A CA 1
ATOM 548 C C . LEU A 1 77 ? -11.488 -7.061 13.002 1.00 94.06 77 LEU A C 1
ATOM 550 O O . LEU A 1 77 ? -12.442 -7.051 13.772 1.00 94.06 77 LEU A O 1
ATOM 554 N N . ILE A 1 78 ? -10.791 -8.172 12.742 1.00 93.12 78 ILE A N 1
ATOM 555 C CA . ILE A 1 78 ? -11.109 -9.480 13.338 1.00 93.12 78 ILE A CA 1
ATOM 556 C C . ILE A 1 78 ? -10.887 -9.472 14.858 1.00 93.12 78 ILE A C 1
ATOM 558 O O . ILE A 1 78 ? -11.661 -10.070 15.602 1.00 93.12 78 ILE A O 1
ATOM 562 N N . GLU A 1 79 ? -9.835 -8.803 15.329 1.00 93.12 79 GLU A N 1
ATOM 563 C CA . GLU A 1 79 ? -9.469 -8.766 16.749 1.00 93.12 79 GLU A CA 1
ATOM 564 C C . GLU A 1 79 ? -10.307 -7.787 17.587 1.00 93.12 79 GLU A C 1
ATOM 566 O O . GLU A 1 79 ? -10.368 -7.945 18.806 1.00 93.12 79 GLU A O 1
ATOM 571 N N . SER A 1 80 ? -10.935 -6.777 16.973 1.00 88.00 80 SER A N 1
ATOM 572 C CA . SER A 1 80 ? -11.588 -5.681 17.711 1.00 88.00 80 SER A CA 1
ATOM 573 C C . SER A 1 80 ? -13.009 -6.001 18.216 1.00 88.00 80 SER A C 1
ATOM 575 O O . SER A 1 80 ? -13.560 -5.237 19.008 1.00 88.00 80 SER A O 1
ATOM 577 N N . GLY A 1 81 ? -13.599 -7.140 17.836 1.00 83.00 81 GLY A N 1
ATOM 578 C CA . GLY A 1 81 ? -14.929 -7.551 18.307 1.00 83.00 81 GLY A CA 1
ATOM 579 C C . GLY A 1 81 ? -16.053 -6.641 17.792 1.00 83.00 81 GLY A C 1
ATOM 580 O O . GLY A 1 81 ? -16.176 -6.442 16.587 1.00 83.00 81 GLY A O 1
ATOM 581 N N . ASP A 1 82 ? -16.876 -6.099 18.699 1.00 82.12 82 ASP A N 1
ATOM 582 C CA . ASP A 1 82 ? -18.101 -5.343 18.366 1.00 82.12 82 ASP A CA 1
ATOM 583 C C . ASP A 1 82 ? -17.856 -3.889 17.907 1.00 82.12 82 ASP A C 1
ATOM 585 O O . ASP A 1 82 ? -18.798 -3.175 17.561 1.00 82.12 82 ASP A O 1
ATOM 589 N N . GLY A 1 83 ? -16.608 -3.413 17.908 1.00 85.00 83 GLY A N 1
ATOM 590 C CA . GLY A 1 83 ? -16.270 -2.045 17.512 1.00 85.00 83 GLY A CA 1
ATOM 591 C C . GLY A 1 83 ? -14.858 -1.935 16.953 1.00 85.00 83 GLY A C 1
ATOM 592 O O . GLY A 1 83 ? -14.064 -2.855 17.084 1.00 85.00 83 GLY A O 1
ATOM 593 N N . PHE A 1 84 ? -14.525 -0.810 16.318 1.00 89.12 84 PHE A N 1
ATOM 594 C CA . PHE A 1 84 ? -13.176 -0.590 15.792 1.00 89.12 84 PHE A CA 1
ATOM 595 C C . PHE A 1 84 ? -12.235 -0.063 16.882 1.00 89.12 84 PHE A C 1
ATOM 597 O O . PHE A 1 84 ? -12.401 1.061 17.364 1.00 89.12 84 PHE A O 1
ATOM 604 N N . ASP A 1 85 ? -11.214 -0.843 17.242 1.00 91.38 85 ASP A N 1
ATOM 605 C CA . ASP A 1 85 ? -10.181 -0.422 18.190 1.00 91.38 85 ASP A CA 1
ATOM 606 C C . ASP A 1 85 ? -9.160 0.493 17.495 1.00 91.38 85 ASP A C 1
ATOM 608 O O . ASP A 1 85 ? -8.141 0.064 16.942 1.00 91.38 85 ASP A O 1
ATOM 612 N N . HIS A 1 86 ? -9.448 1.796 17.517 1.00 89.44 86 HIS A N 1
ATOM 613 C CA . HIS A 1 86 ? -8.593 2.807 16.899 1.00 89.44 86 HIS A CA 1
ATOM 614 C C . HIS A 1 86 ? -7.184 2.851 17.511 1.00 89.44 86 HIS A C 1
ATOM 616 O O . HIS A 1 86 ? -6.213 3.085 16.793 1.00 89.44 86 HIS A O 1
ATOM 622 N N . ALA A 1 87 ? -7.046 2.616 18.820 1.00 89.81 87 ALA A N 1
ATOM 623 C CA . ALA A 1 87 ? -5.746 2.651 19.485 1.00 89.81 87 ALA A CA 1
ATOM 624 C C . ALA A 1 87 ? -4.876 1.465 19.051 1.00 89.81 87 ALA A C 1
ATOM 626 O O . ALA A 1 87 ? -3.702 1.644 18.720 1.00 89.81 87 ALA A O 1
ATOM 627 N N . ARG A 1 88 ? -5.462 0.265 18.979 1.00 93.44 88 ARG A N 1
ATOM 628 C CA . ARG A 1 88 ? -4.791 -0.923 18.440 1.00 93.44 88 ARG A CA 1
ATOM 629 C C . ARG A 1 88 ? -4.377 -0.725 16.989 1.00 93.44 88 ARG A C 1
ATOM 631 O O . ARG A 1 88 ? -3.251 -1.068 16.643 1.00 93.44 88 ARG A O 1
ATOM 638 N N . TRP A 1 89 ? -5.242 -0.141 16.162 1.00 93.25 89 TRP A N 1
ATOM 639 C CA . TRP A 1 89 ? -4.908 0.178 14.776 1.00 93.25 89 TRP A CA 1
ATOM 640 C C . TRP A 1 89 ? -3.686 1.089 14.653 1.00 93.25 89 TRP A C 1
ATOM 642 O O . TRP A 1 89 ? -2.763 0.793 13.895 1.00 93.25 89 TRP A O 1
ATOM 652 N N . VAL A 1 90 ? -3.662 2.180 15.421 1.00 91.38 90 VAL A N 1
ATOM 653 C CA . VAL A 1 90 ? -2.537 3.120 15.421 1.00 91.38 90 VAL A CA 1
ATOM 654 C C . VAL A 1 90 ? -1.255 2.418 15.858 1.00 91.38 90 VAL A C 1
ATOM 656 O O . VAL A 1 90 ? -0.261 2.495 15.145 1.00 91.38 90 VAL A O 1
ATOM 659 N N . ASN A 1 91 ? -1.282 1.678 16.969 1.00 92.19 91 ASN A N 1
ATOM 660 C CA . ASN A 1 91 ? -0.104 0.955 17.453 1.00 92.19 91 ASN A CA 1
ATOM 661 C C . ASN A 1 91 ? 0.401 -0.072 16.431 1.00 92.19 91 ASN A C 1
ATOM 663 O O . ASN A 1 91 ? 1.595 -0.133 16.166 1.00 92.19 91 ASN A O 1
ATOM 667 N N . ALA A 1 92 ? -0.503 -0.814 15.791 1.00 94.38 92 ALA A N 1
ATOM 668 C CA . ALA A 1 92 ? -0.148 -1.776 14.756 1.00 94.38 92 ALA A CA 1
ATOM 669 C C . ALA A 1 92 ? 0.540 -1.110 13.550 1.00 94.38 92 ALA A C 1
ATOM 671 O O . ALA A 1 92 ? 1.524 -1.641 13.038 1.00 94.38 92 ALA A O 1
ATOM 672 N N . LEU A 1 93 ? 0.073 0.070 13.120 1.00 92.25 93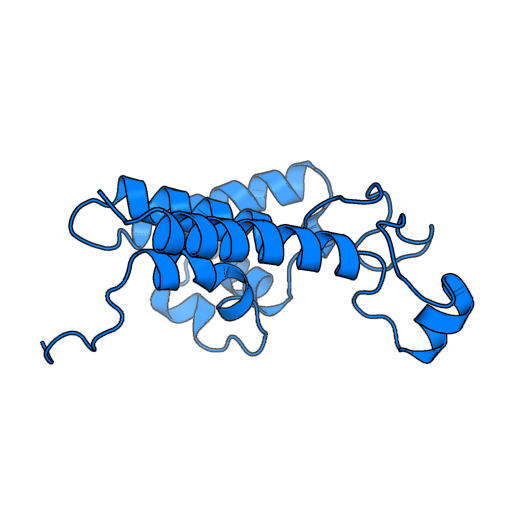 LEU A N 1
ATOM 673 C CA . LEU A 1 93 ? 0.733 0.845 12.064 1.00 92.25 93 LEU A CA 1
ATOM 674 C C . LEU A 1 93 ? 2.129 1.326 12.474 1.00 92.25 93 LEU A C 1
ATOM 676 O O . LEU A 1 93 ? 3.047 1.274 11.657 1.00 92.25 93 LEU A O 1
ATOM 680 N N . LEU A 1 94 ? 2.299 1.785 13.719 1.00 90.75 94 LEU A N 1
ATOM 681 C CA . LEU A 1 94 ? 3.605 2.199 14.241 1.00 90.75 94 LEU A CA 1
ATOM 682 C C . LEU A 1 94 ? 4.579 1.019 14.310 1.00 90.75 94 LEU A C 1
ATOM 684 O O . LEU A 1 94 ? 5.761 1.170 14.012 1.00 90.75 94 LEU A O 1
ATOM 688 N N . ASP A 1 95 ? 4.099 -0.151 14.724 1.00 93.75 95 ASP A N 1
ATOM 689 C CA . ASP A 1 95 ? 4.898 -1.371 14.829 1.00 93.75 95 ASP A CA 1
ATOM 690 C C . ASP A 1 95 ? 5.347 -1.847 13.447 1.00 93.75 95 ASP A C 1
ATOM 692 O O . ASP A 1 95 ? 6.547 -2.022 13.218 1.00 93.75 95 ASP A O 1
ATOM 696 N N . TRP A 1 96 ? 4.406 -1.932 12.505 1.00 93.31 96 TRP A N 1
ATOM 697 C CA . TRP A 1 96 ? 4.685 -2.236 11.104 1.00 93.31 96 TRP A CA 1
ATOM 698 C C . TRP A 1 96 ? 5.700 -1.255 10.502 1.00 93.31 96 TRP A C 1
ATOM 700 O O . TRP A 1 96 ? 6.667 -1.673 9.871 1.00 93.31 96 TRP A O 1
ATOM 710 N N . GLU A 1 97 ? 5.562 0.051 10.749 1.00 89.19 97 GLU A N 1
ATOM 711 C CA . GLU A 1 97 ? 6.503 1.053 10.234 1.00 89.19 97 GLU A CA 1
ATOM 712 C C . GLU A 1 97 ? 7.936 0.829 10.745 1.00 89.19 97 GLU A C 1
ATOM 714 O O . GLU A 1 97 ? 8.902 0.936 9.980 1.00 89.19 97 GLU A O 1
ATOM 719 N N . ARG A 1 98 ? 8.094 0.481 12.029 1.00 89.31 98 ARG A N 1
ATOM 720 C CA . ARG A 1 98 ? 9.410 0.155 12.598 1.00 89.31 98 ARG A CA 1
ATOM 721 C C . ARG A 1 98 ? 10.019 -1.073 11.928 1.00 89.31 98 ARG A C 1
ATOM 723 O O . ARG A 1 98 ? 11.218 -1.063 11.644 1.00 89.31 98 ARG A O 1
ATOM 730 N N . GLU A 1 99 ? 9.216 -2.089 11.624 1.00 90.31 99 GLU A N 1
ATOM 731 C CA . GLU A 1 99 ? 9.660 -3.263 10.865 1.00 90.31 99 GLU A CA 1
ATOM 732 C C . GLU A 1 99 ? 10.078 -2.884 9.439 1.00 90.31 99 GLU A C 1
ATOM 734 O O . GLU A 1 99 ? 11.148 -3.299 8.982 1.00 90.31 99 GLU A O 1
ATOM 739 N N . VAL A 1 100 ? 9.307 -2.024 8.759 1.00 87.38 100 VAL A N 1
ATOM 740 C CA . VAL A 1 100 ? 9.643 -1.537 7.412 1.00 87.38 100 VAL A CA 1
ATOM 741 C C . VAL A 1 100 ? 10.965 -0.765 7.395 1.00 87.38 100 VAL A C 1
ATOM 743 O O . VAL A 1 100 ? 11.792 -0.964 6.497 1.00 87.38 100 VAL A O 1
ATOM 746 N N . LYS A 1 101 ? 11.197 0.086 8.399 1.00 85.94 101 LYS A N 1
ATOM 747 C CA . LYS A 1 101 ? 12.474 0.792 8.585 1.00 85.94 101 LYS A CA 1
ATOM 748 C C . LYS A 1 101 ? 13.621 -0.194 8.814 1.00 85.94 101 LYS A C 1
ATOM 750 O O . LYS A 1 101 ? 14.670 -0.051 8.188 1.00 85.94 101 LYS A O 1
ATOM 755 N N . ALA A 1 102 ? 13.419 -1.213 9.650 1.00 87.56 102 ALA A N 1
ATOM 756 C CA . ALA A 1 102 ? 14.444 -2.207 9.971 1.00 87.56 102 ALA A CA 1
ATOM 757 C C . ALA A 1 102 ? 14.883 -3.047 8.757 1.00 87.56 102 ALA A C 1
ATOM 759 O O . ALA A 1 102 ? 16.060 -3.387 8.648 1.00 87.56 102 ALA A O 1
ATOM 760 N N . ARG A 1 103 ? 13.972 -3.335 7.817 1.00 85.19 103 ARG A N 1
ATOM 761 C CA . ARG A 1 103 ? 14.287 -4.034 6.552 1.00 85.19 103 ARG A CA 1
ATOM 762 C C . ARG A 1 103 ? 14.811 -3.121 5.434 1.00 85.19 103 ARG A C 1
ATOM 764 O O . ARG A 1 103 ? 15.103 -3.605 4.346 1.00 85.19 103 ARG A O 1
ATOM 771 N N . GLY A 1 104 ? 14.932 -1.814 5.682 1.00 82.12 104 GLY A N 1
ATOM 772 C CA . GLY A 1 104 ? 15.450 -0.851 4.707 1.00 82.12 104 GLY A CA 1
ATOM 773 C C . GLY A 1 104 ? 14.490 -0.522 3.559 1.00 82.12 104 GLY A C 1
ATOM 774 O O . GLY A 1 104 ? 14.935 -0.029 2.529 1.00 82.12 104 GLY A O 1
ATOM 775 N N . SER A 1 105 ? 13.186 -0.770 3.717 1.00 79.88 105 SER A N 1
ATOM 776 C CA . SER A 1 105 ? 12.173 -0.548 2.668 1.00 79.88 105 SER A CA 1
ATOM 777 C C . SER A 1 105 ? 11.310 0.692 2.922 1.00 79.88 105 SER A C 1
ATOM 779 O O . SER A 1 105 ? 10.179 0.775 2.455 1.00 79.88 105 SER A O 1
ATOM 781 N N . TYR A 1 106 ? 11.819 1.657 3.692 1.00 75.06 106 TYR A N 1
ATOM 782 C CA . TYR A 1 106 ? 11.047 2.828 4.120 1.00 75.06 106 TYR A CA 1
ATOM 783 C C . TYR A 1 106 ? 10.621 3.742 2.964 1.00 75.06 106 TYR A C 1
ATOM 785 O O . TYR A 1 106 ? 9.610 4.430 3.071 1.00 75.06 106 TYR A O 1
ATOM 793 N N . ASP A 1 107 ? 11.352 3.717 1.850 1.00 79.44 107 ASP A N 1
ATOM 794 C CA . ASP A 1 107 ? 11.026 4.507 0.660 1.00 79.44 107 ASP A CA 1
ATOM 795 C C . ASP A 1 107 ? 9.794 3.987 -0.097 1.00 79.44 107 ASP A C 1
ATOM 797 O O . ASP A 1 107 ? 9.274 4.697 -0.953 1.00 79.44 107 ASP A O 1
ATOM 801 N N . LEU A 1 108 ? 9.289 2.792 0.240 1.00 76.12 108 LEU A N 1
ATOM 802 C CA . LEU A 1 108 ? 8.012 2.290 -0.278 1.00 76.12 108 LEU A CA 1
ATOM 803 C C . LEU A 1 108 ? 6.807 3.027 0.318 1.00 76.12 108 LEU A C 1
ATOM 805 O O . LEU A 1 108 ? 5.748 3.030 -0.292 1.00 76.12 108 LEU A O 1
ATOM 809 N N . LEU A 1 109 ? 6.942 3.667 1.487 1.00 77.06 109 LEU A N 1
ATOM 810 C CA . LEU A 1 109 ? 5.810 4.346 2.114 1.00 77.06 109 LEU A CA 1
ATOM 811 C C . LEU A 1 109 ? 5.466 5.648 1.391 1.00 77.06 109 LEU A C 1
ATOM 813 O O . LEU A 1 109 ? 6.294 6.556 1.257 1.00 77.06 109 LEU A O 1
ATOM 817 N N . GLY A 1 110 ? 4.182 5.794 1.066 1.00 77.62 110 GLY A N 1
ATOM 818 C CA . GLY A 1 110 ? 3.628 7.049 0.573 1.00 77.62 110 GLY A CA 1
ATOM 819 C C . GLY A 1 110 ? 3.888 8.235 1.526 1.00 77.62 110 GLY A C 1
ATOM 820 O O . GLY A 1 110 ? 3.848 8.091 2.757 1.00 77.62 110 GLY A O 1
ATOM 821 N N . PRO A 1 111 ? 4.105 9.451 0.989 1.00 79.69 111 PRO A N 1
ATOM 822 C CA . PRO A 1 111 ? 4.546 10.601 1.775 1.00 79.69 111 PRO A CA 1
ATOM 823 C C . PRO A 1 111 ? 3.524 11.041 2.832 1.00 79.69 111 PRO A C 1
ATOM 825 O O . PRO A 1 111 ? 3.922 11.511 3.896 1.00 79.69 111 PRO A O 1
ATOM 828 N N . SER A 1 112 ? 2.219 10.889 2.587 1.00 80.94 112 SER A N 1
ATOM 829 C CA . SER A 1 112 ? 1.188 11.278 3.562 1.00 80.94 112 SER A CA 1
ATOM 830 C C . SER A 1 112 ? 1.127 10.307 4.745 1.00 80.94 112 SER A C 1
ATOM 832 O O . SER A 1 112 ? 1.036 10.759 5.884 1.00 80.94 112 SER A O 1
ATOM 834 N N . THR A 1 113 ? 1.253 8.997 4.501 1.00 79.75 113 THR A N 1
ATOM 835 C CA . THR A 1 113 ? 1.324 7.971 5.558 1.00 79.75 113 THR A CA 1
ATOM 836 C C . THR A 1 113 ? 2.553 8.184 6.434 1.00 79.75 113 THR A C 1
ATOM 838 O O . THR A 1 113 ? 2.436 8.237 7.655 1.00 79.75 113 THR A O 1
ATOM 841 N N . LYS A 1 114 ? 3.710 8.415 5.805 1.00 81.12 114 LYS A N 1
ATOM 842 C CA . LYS A 1 114 ? 4.961 8.754 6.488 1.00 81.12 114 LYS A CA 1
ATOM 843 C C . LYS A 1 114 ? 4.820 9.987 7.385 1.00 81.12 114 LYS A C 1
ATOM 845 O O . LYS A 1 114 ? 5.117 9.913 8.571 1.00 81.12 114 LYS A O 1
ATOM 850 N N . ARG A 1 115 ? 4.272 11.094 6.862 1.00 83.69 115 ARG A N 1
ATOM 851 C CA . ARG A 1 115 ? 4.016 12.312 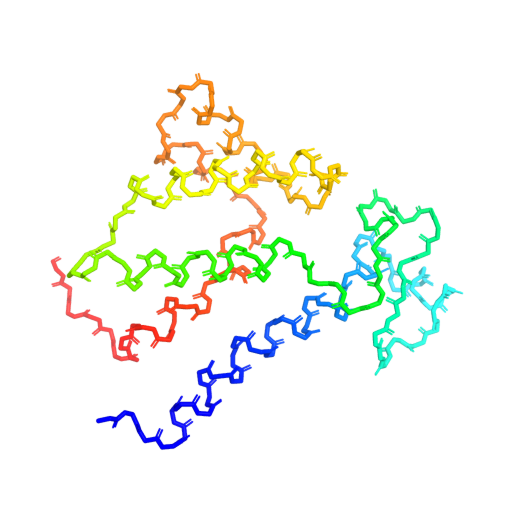7.657 1.00 83.69 115 ARG A CA 1
ATOM 852 C C . ARG A 1 115 ? 3.092 12.055 8.848 1.00 83.69 115 ARG A C 1
ATOM 854 O O . ARG A 1 115 ? 3.359 12.570 9.929 1.00 83.69 115 ARG A O 1
ATOM 861 N N . ALA A 1 116 ? 2.018 11.290 8.656 1.00 84.25 116 ALA A N 1
ATOM 862 C CA . ALA A 1 116 ? 1.068 10.996 9.724 1.00 84.25 116 ALA A CA 1
ATOM 863 C C . ALA A 1 116 ? 1.712 10.153 10.835 1.00 84.25 116 ALA A C 1
ATOM 865 O O . ALA A 1 116 ? 1.558 10.468 12.011 1.00 84.25 116 ALA A O 1
ATOM 866 N N . ILE A 1 117 ? 2.478 9.123 10.473 1.00 83.00 117 ILE A N 1
ATOM 867 C CA . ILE A 1 117 ? 3.170 8.273 11.446 1.00 83.00 117 ILE A CA 1
ATOM 868 C C . ILE A 1 117 ? 4.264 9.055 12.185 1.00 83.00 117 ILE A C 1
ATOM 870 O O . ILE A 1 117 ? 4.326 9.010 13.414 1.00 83.00 117 ILE A O 1
ATOM 874 N N . ASP A 1 118 ? 5.074 9.838 11.469 1.00 84.62 118 ASP A N 1
ATOM 875 C CA . ASP A 1 118 ? 6.094 10.692 12.081 1.00 84.62 118 ASP A CA 1
ATOM 876 C C . ASP A 1 118 ? 5.460 11.723 13.040 1.00 84.62 118 ASP A C 1
ATOM 878 O O . ASP A 1 118 ? 6.003 11.988 14.112 1.00 84.62 118 ASP A O 1
ATOM 882 N N . ALA A 1 119 ? 4.288 12.280 12.716 1.00 87.00 119 ALA A N 1
ATOM 883 C CA . ALA A 1 119 ? 3.557 13.179 13.611 1.00 87.00 119 ALA A CA 1
ATOM 884 C C . ALA A 1 119 ? 3.073 12.467 14.888 1.00 87.00 119 ALA A C 1
ATOM 886 O O . ALA A 1 119 ? 3.235 13.011 15.982 1.00 87.00 119 ALA A O 1
ATOM 887 N N . ILE A 1 120 ? 2.547 11.242 14.769 1.00 87.69 120 ILE A N 1
ATOM 888 C CA . ILE A 1 120 ? 2.128 10.425 15.922 1.00 87.69 120 ILE A CA 1
ATOM 889 C C . ILE A 1 120 ? 3.324 10.112 16.825 1.00 87.69 120 ILE A C 1
ATOM 891 O O . ILE A 1 120 ? 3.248 10.312 18.036 1.00 87.69 120 ILE A O 1
ATOM 895 N N . ASN A 1 121 ? 4.457 9.707 16.243 1.00 84.25 121 ASN A N 1
ATOM 896 C CA . ASN A 1 121 ? 5.698 9.458 16.983 1.00 84.25 121 ASN A CA 1
ATOM 897 C C . ASN A 1 121 ? 6.207 10.709 17.728 1.00 84.25 121 ASN A C 1
ATOM 899 O O . ASN A 1 121 ? 6.859 10.584 18.763 1.00 84.25 121 ASN A O 1
ATOM 903 N N . ASN A 1 122 ? 5.877 11.909 17.239 1.00 87.88 122 ASN A N 1
ATOM 904 C CA . ASN A 1 122 ? 6.195 13.193 17.873 1.00 87.88 122 ASN A CA 1
ATOM 905 C C . ASN A 1 122 ? 5.113 13.694 18.853 1.00 87.88 122 ASN A C 1
ATOM 907 O O . ASN A 1 122 ? 5.190 14.828 19.326 1.00 87.88 122 ASN A O 1
ATOM 911 N N . GLY A 1 123 ? 4.114 12.868 19.179 1.00 86.69 123 GLY A N 1
ATOM 912 C CA . GLY A 1 123 ? 3.095 13.166 20.188 1.00 86.69 123 GLY A CA 1
ATOM 913 C C . GLY A 1 123 ? 1.838 13.865 19.666 1.00 86.69 123 GLY A C 1
ATOM 914 O O . GLY A 1 123 ? 1.008 14.283 20.474 1.00 86.69 123 GLY A O 1
ATOM 915 N N . VAL A 1 124 ? 1.662 13.991 18.346 1.00 88.81 124 VAL A N 1
ATOM 916 C CA . VAL A 1 124 ? 0.403 14.486 17.766 1.00 88.81 124 VAL A CA 1
ATOM 917 C C . VAL A 1 124 ? -0.679 13.406 17.910 1.00 88.81 124 VAL A C 1
ATOM 919 O O . VAL A 1 124 ? -0.429 12.253 17.549 1.00 88.81 124 VAL A O 1
ATOM 922 N N . PRO A 1 125 ? -1.895 13.739 18.387 1.00 87.88 125 PRO A N 1
ATOM 923 C CA . PRO A 1 125 ? -3.000 12.786 18.426 1.00 87.88 125 PRO A CA 1
ATOM 924 C C . PRO A 1 125 ? -3.284 12.181 17.044 1.00 87.88 125 PRO A C 1
ATOM 926 O O . PRO A 1 125 ? -3.337 12.891 16.037 1.00 87.88 125 PRO A O 1
ATOM 929 N N . ALA A 1 126 ? -3.516 10.868 16.980 1.00 84.75 126 ALA A N 1
ATOM 930 C CA . ALA A 1 126 ? -3.710 10.151 15.714 1.00 84.75 126 ALA A CA 1
ATOM 931 C C . ALA A 1 126 ? -4.886 10.687 14.876 1.00 84.75 126 ALA A C 1
ATOM 933 O O . ALA A 1 126 ? -4.831 10.684 13.645 1.00 84.75 126 ALA A O 1
ATOM 934 N N . GLN A 1 127 ? -5.920 11.209 15.538 1.00 83.56 127 GLN A N 1
ATOM 935 C CA . GLN A 1 127 ? -7.091 11.829 14.913 1.00 83.56 127 GLN A CA 1
ATOM 936 C C . GLN A 1 127 ? -6.741 13.115 14.147 1.00 83.56 127 GLN A C 1
ATOM 938 O O . GLN A 1 127 ? -7.459 13.509 13.229 1.00 83.56 127 GLN A O 1
ATOM 943 N N . GLU A 1 128 ? -5.636 13.767 14.506 1.00 85.44 128 GLU A N 1
ATOM 944 C CA . GLU A 1 128 ? -5.162 15.005 13.887 1.00 85.44 128 GLU A CA 1
ATOM 945 C C . GLU A 1 128 ? -4.035 14.740 12.885 1.00 85.44 128 GLU A C 1
ATOM 947 O O . GLU A 1 128 ? -3.984 15.373 11.829 1.00 85.44 128 GLU A O 1
ATOM 952 N N . ALA A 1 129 ? -3.177 13.761 13.178 1.00 84.06 129 ALA A N 1
ATOM 953 C CA . ALA A 1 129 ? -1.970 13.458 12.413 1.00 84.06 129 ALA A CA 1
ATOM 954 C C . ALA A 1 129 ? -2.228 13.114 10.933 1.00 84.06 129 ALA A C 1
ATOM 956 O O . ALA A 1 129 ? -1.406 13.423 10.073 1.00 84.06 129 ALA A O 1
ATOM 957 N N . GLY A 1 130 ? -3.372 12.491 10.623 1.00 78.31 130 GLY A N 1
ATOM 958 C CA . GLY A 1 130 ? -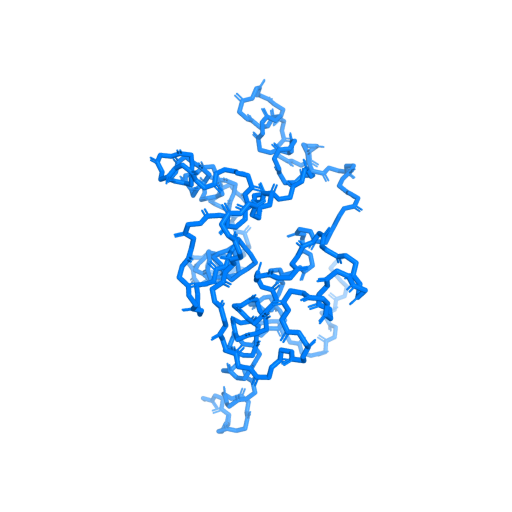3.746 12.086 9.261 1.00 78.31 130 GLY A CA 1
ATOM 959 C C . GLY A 1 130 ? -4.687 13.043 8.520 1.00 78.31 130 GLY A C 1
ATOM 960 O O . GLY A 1 130 ? -5.025 12.780 7.366 1.00 78.31 130 GLY A O 1
ATOM 961 N N . ARG A 1 131 ? -5.138 14.138 9.149 1.00 82.25 131 ARG A N 1
ATOM 962 C CA . ARG A 1 131 ? -6.272 14.946 8.655 1.00 82.25 131 ARG A CA 1
ATOM 963 C C . ARG A 1 131 ? -6.028 15.614 7.297 1.00 82.25 131 ARG A C 1
ATOM 965 O O . ARG A 1 131 ? -6.975 15.840 6.553 1.00 82.25 131 ARG A O 1
ATOM 972 N N . SER A 1 132 ? -4.778 15.948 6.987 1.00 81.38 132 SER A N 1
ATOM 973 C CA . SER A 1 132 ? -4.368 16.600 5.735 1.00 81.38 132 SER A CA 1
ATOM 974 C C . SER A 1 132 ? -3.780 15.625 4.709 1.00 81.38 132 SER A C 1
ATOM 976 O O . SER A 1 132 ? -3.056 16.039 3.804 1.00 81.38 132 SER A O 1
ATOM 978 N N . GLY A 1 133 ? -4.054 14.324 4.854 1.00 78.50 133 GLY A N 1
ATOM 979 C CA . GLY A 1 133 ? -3.664 13.320 3.872 1.00 78.50 133 GLY A CA 1
ATOM 980 C C . GLY A 1 133 ? -4.292 13.591 2.502 1.00 78.50 133 GLY A C 1
ATOM 981 O O . GLY A 1 133 ? -5.496 13.786 2.383 1.00 78.50 133 GLY A O 1
ATOM 982 N N . ASP A 1 134 ? -3.455 13.593 1.473 1.00 83.62 134 ASP A N 1
ATOM 983 C CA . ASP A 1 134 ? -3.769 13.981 0.094 1.00 83.62 134 ASP A CA 1
ATOM 984 C C . ASP A 1 134 ? -3.411 12.893 -0.936 1.00 83.62 134 ASP A C 1
ATOM 986 O O . ASP A 1 134 ? -3.472 13.117 -2.142 1.00 83.62 134 ASP A O 1
ATOM 990 N N . THR A 1 135 ? -3.040 11.702 -0.461 1.00 86.56 135 THR A N 1
ATOM 991 C CA . THR A 1 135 ? -2.695 10.532 -1.283 1.00 86.56 135 THR A CA 1
ATOM 992 C C . THR A 1 135 ? -3.684 9.384 -1.067 1.00 86.56 135 THR A C 1
ATOM 994 O O . THR A 1 135 ? -4.584 9.453 -0.229 1.00 86.56 135 THR A O 1
ATOM 997 N N . ASN A 1 136 ? -3.519 8.295 -1.819 1.00 91.25 136 ASN A N 1
ATOM 998 C CA . ASN A 1 136 ? -4.377 7.108 -1.781 1.00 91.25 136 ASN A CA 1
ATOM 999 C C . ASN A 1 136 ? -4.150 6.186 -0.563 1.00 91.25 136 ASN A C 1
ATOM 1001 O O . ASN A 1 136 ? -4.824 5.163 -0.473 1.00 91.25 136 ASN A O 1
ATOM 1005 N N . GLY A 1 137 ? -3.270 6.538 0.386 1.00 89.38 137 GLY A N 1
ATOM 1006 C CA . GLY A 1 137 ? -2.843 5.659 1.487 1.00 89.38 137 GLY A CA 1
ATOM 1007 C C . GLY A 1 137 ? -3.975 5.067 2.338 1.00 89.38 137 GLY A C 1
ATOM 1008 O O . GLY A 1 137 ? -3.874 3.947 2.832 1.00 89.38 137 GLY A O 1
ATOM 1009 N N . ALA A 1 138 ? -5.087 5.790 2.498 1.00 90.75 138 ALA A N 1
ATOM 1010 C CA . ALA A 1 138 ? -6.278 5.258 3.162 1.00 90.75 138 ALA A CA 1
ATOM 1011 C C . ALA A 1 138 ? -7.126 4.366 2.239 1.00 90.75 138 ALA A C 1
ATOM 1013 O O . ALA A 1 138 ? -7.643 3.343 2.683 1.00 90.75 138 ALA A O 1
ATOM 1014 N N . ALA A 1 139 ? -7.260 4.749 0.968 1.00 94.12 139 ALA A N 1
ATOM 1015 C CA . ALA A 1 139 ? -8.108 4.070 -0.006 1.00 94.12 139 ALA A CA 1
ATOM 1016 C C . ALA A 1 139 ? -7.536 2.711 -0.437 1.00 94.12 139 ALA A C 1
ATOM 1018 O O . ALA A 1 139 ? -8.287 1.747 -0.545 1.00 94.12 139 ALA A O 1
ATOM 1019 N N . MET A 1 140 ? -6.216 2.610 -0.623 1.00 95.50 140 MET A N 1
ATOM 1020 C CA . MET A 1 140 ? -5.557 1.391 -1.116 1.00 95.50 140 MET A CA 1
ATOM 1021 C C . MET A 1 140 ? -5.732 0.173 -0.194 1.00 95.50 140 MET A C 1
ATOM 1023 O O . MET A 1 140 ? -5.701 -0.964 -0.648 1.00 95.50 140 MET A O 1
ATOM 1027 N N . ARG A 1 141 ? -5.990 0.407 1.099 1.00 96.00 141 ARG A N 1
ATOM 1028 C CA . ARG A 1 141 ? -6.076 -0.631 2.138 1.00 96.00 141 ARG A CA 1
ATOM 1029 C C . ARG A 1 141 ? -7.496 -0.934 2.627 1.00 96.00 141 ARG A C 1
ATOM 1031 O O . ARG A 1 141 ? -7.650 -1.649 3.609 1.00 96.00 141 ARG A O 1
ATOM 1038 N N . ILE A 1 142 ? -8.538 -0.379 2.000 1.00 96.62 142 ILE A N 1
ATOM 1039 C CA . ILE A 1 142 ? -9.906 -0.384 2.558 1.00 96.62 142 ILE A CA 1
ATOM 1040 C C . ILE A 1 142 ? -10.702 -1.675 2.300 1.00 96.62 142 ILE A C 1
ATOM 1042 O O . ILE A 1 142 ? -11.752 -1.876 2.909 1.00 96.62 142 ILE A O 1
ATOM 1046 N N . ALA A 1 143 ? -10.216 -2.567 1.429 1.00 97.00 143 ALA A N 1
ATOM 1047 C CA . ALA A 1 143 ? -10.927 -3.792 1.046 1.00 97.00 143 ALA A CA 1
ATOM 1048 C C . ALA A 1 143 ? -11.452 -4.630 2.238 1.00 97.00 143 ALA A C 1
ATOM 1050 O O . ALA A 1 143 ? -12.616 -5.029 2.187 1.00 97.00 143 ALA A O 1
ATOM 1051 N N . PRO A 1 144 ? -10.699 -4.843 3.341 1.00 96.31 144 PRO A N 1
ATOM 1052 C CA . PRO A 1 144 ? -11.209 -5.563 4.510 1.00 96.31 144 PRO A CA 1
ATOM 1053 C C . PRO A 1 144 ? -12.452 -4.926 5.144 1.00 96.31 144 PRO A C 1
ATOM 1055 O O . PRO A 1 144 ? -13.352 -5.644 5.570 1.00 96.31 144 PRO A O 1
ATOM 1058 N N . VAL A 1 145 ? -12.535 -3.590 5.170 1.00 94.06 145 VAL A N 1
ATOM 1059 C CA . VAL A 1 145 ? -13.719 -2.878 5.676 1.00 94.06 145 VAL A CA 1
ATOM 1060 C C . VAL A 1 145 ? -14.906 -3.142 4.756 1.00 94.06 145 VAL A C 1
ATOM 1062 O O . VAL A 1 145 ? -15.972 -3.509 5.231 1.00 94.06 145 VAL A O 1
ATOM 1065 N N . GLY A 1 146 ? -14.716 -3.038 3.438 1.00 93.00 146 GLY A N 1
ATOM 1066 C CA . GLY A 1 146 ? -15.777 -3.328 2.468 1.00 93.00 146 GLY A CA 1
ATOM 1067 C C . GLY A 1 146 ? -16.287 -4.774 2.520 1.00 93.00 146 GLY A C 1
ATOM 1068 O O . GLY A 1 146 ? -17.456 -5.012 2.246 1.00 93.00 146 GLY A O 1
ATOM 1069 N N . ILE A 1 147 ? -15.432 -5.729 2.895 1.00 93.31 147 ILE A N 1
ATOM 1070 C CA . ILE A 1 147 ? -15.807 -7.141 3.075 1.00 93.31 147 ILE A CA 1
ATOM 1071 C C . ILE A 1 147 ? -16.589 -7.357 4.378 1.00 93.31 147 ILE A C 1
ATOM 1073 O O . ILE A 1 147 ? -17.504 -8.177 4.411 1.00 93.31 147 ILE A O 1
ATOM 1077 N N . MET A 1 148 ? -16.216 -6.664 5.458 1.00 89.56 148 MET A N 1
ATOM 1078 C CA . MET A 1 148 ? -16.832 -6.841 6.778 1.00 89.56 148 MET A CA 1
ATOM 1079 C C . MET A 1 148 ? -18.168 -6.102 6.922 1.00 89.56 148 MET A C 1
ATOM 1081 O O . MET A 1 148 ? -19.033 -6.541 7.680 1.00 89.56 148 MET A O 1
ATOM 1085 N N . MET A 1 149 ? -18.333 -4.979 6.226 1.00 86.56 149 MET A N 1
ATOM 1086 C CA . MET A 1 149 ? -19.518 -4.135 6.352 1.00 86.56 149 MET A CA 1
ATOM 1087 C C . MET A 1 149 ? -20.687 -4.657 5.503 1.00 86.56 149 MET A C 1
ATOM 1089 O O . MET A 1 149 ? -20.472 -5.185 4.410 1.00 86.56 149 MET A O 1
ATOM 1093 N N . PRO A 1 150 ? -21.941 -4.495 5.971 1.00 81.12 150 PRO A N 1
ATOM 1094 C CA . PRO A 1 150 ? -23.106 -4.797 5.151 1.00 81.12 150 PRO A CA 1
ATOM 1095 C C . PRO A 1 150 ? -23.146 -3.900 3.906 1.00 81.12 150 PRO A C 1
ATOM 1097 O O . PRO A 1 150 ? -22.685 -2.760 3.920 1.00 81.12 150 PRO A O 1
ATOM 1100 N N . LEU A 1 151 ? -23.724 -4.432 2.825 1.00 78.12 151 LEU A N 1
ATOM 1101 C CA . LEU A 1 151 ? -23.937 -3.696 1.571 1.00 78.12 151 LEU A CA 1
ATOM 1102 C C . LEU A 1 151 ? -24.971 -2.575 1.725 1.00 78.12 151 LEU A C 1
ATOM 1104 O O . LEU A 1 151 ? -24.882 -1.554 1.047 1.00 78.12 151 LEU A O 1
ATOM 1108 N N . GLU A 1 152 ? -25.956 -2.796 2.594 1.00 82.19 152 GLU A N 1
ATOM 1109 C CA . GLU A 1 152 ? -26.963 -1.799 2.932 1.00 82.19 152 GLU A CA 1
ATOM 1110 C C . GLU A 1 152 ? -26.364 -0.769 3.899 1.00 82.19 152 GLU A C 1
ATOM 1112 O O . GLU A 1 152 ? -25.625 -1.155 4.815 1.00 82.19 152 GLU A O 1
ATOM 1117 N N . PRO A 1 153 ? -26.678 0.528 3.732 1.00 75.06 153 PRO A N 1
ATOM 1118 C CA . PRO A 1 153 ? -26.285 1.548 4.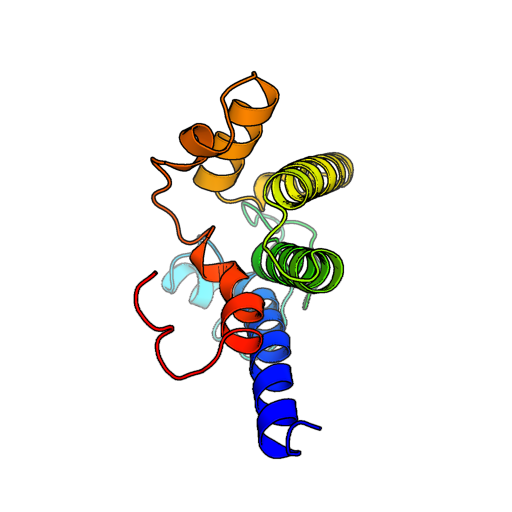690 1.00 75.06 153 PRO A CA 1
ATOM 1119 C C . PR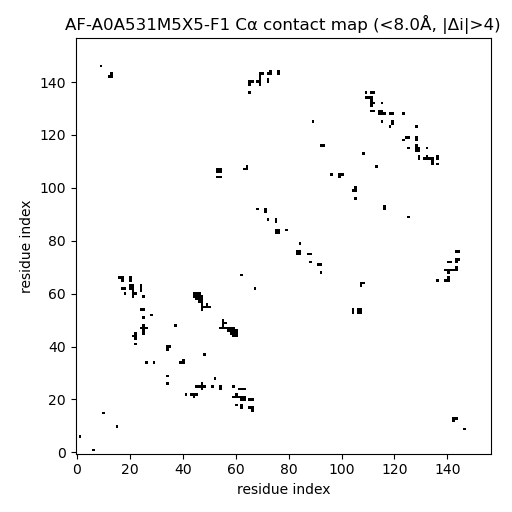O A 1 153 ? -26.726 1.157 6.100 1.00 75.06 153 PRO A C 1
ATOM 1121 O O . PRO A 1 153 ? -27.848 0.693 6.301 1.00 75.06 153 PRO A O 1
ATOM 1124 N N . LEU A 1 154 ? -25.853 1.376 7.081 1.00 72.38 154 LEU A N 1
ATOM 1125 C CA . LEU A 1 154 ? -26.278 1.324 8.474 1.00 72.38 154 LEU A CA 1
ATOM 1126 C C . LEU A 1 154 ? -27.315 2.426 8.703 1.00 72.38 154 LEU A C 1
ATOM 1128 O O . LEU A 1 154 ? -27.156 3.539 8.187 1.00 72.38 154 LEU A O 1
ATOM 1132 N N . ASP A 1 155 ? -28.355 2.120 9.477 1.00 78.69 155 ASP A N 1
ATOM 1133 C CA . ASP A 1 155 ? -29.278 3.143 9.958 1.00 78.69 155 ASP A CA 1
ATOM 1134 C C . ASP A 1 155 ? -28.472 4.266 10.625 1.00 78.69 155 ASP A C 1
ATOM 1136 O O . ASP A 1 155 ? -27.468 4.016 11.301 1.00 78.69 155 ASP A O 1
ATOM 1140 N N . ALA A 1 156 ? -28.875 5.516 10.392 1.00 61.56 156 ALA A N 1
ATOM 1141 C CA . ALA A 1 156 ? -28.196 6.659 10.987 1.00 61.56 156 ALA A CA 1
ATOM 1142 C C . ALA A 1 156 ? -28.232 6.537 12.521 1.00 61.56 156 ALA A C 1
ATOM 1144 O O . ALA A 1 156 ? -29.315 6.463 13.105 1.00 61.56 156 ALA A O 1
ATOM 1145 N N . PHE A 1 157 ? -27.049 6.496 13.139 1.00 51.88 157 PHE A N 1
ATOM 1146 C CA . PHE A 1 157 ? -26.871 6.548 14.592 1.00 51.88 157 PHE A CA 1
ATOM 1147 C C . PHE A 1 157 ? -27.116 7.957 15.138 1.00 51.88 157 PHE A C 1
ATOM 1149 O O . PHE A 1 157 ? -26.684 8.933 14.477 1.00 51.88 157 PHE A O 1
#

pLDDT: mean 90.26, std 8.35, range [51.88, 98.5]

Secondary structure (DSSP, 8-state):
---HHHHHHHHHHHHHHHHHHHHHGGGTT--HHHHHHHHSS--S--PPPTT-TTTTTPPTT---HHHHHHHHHHHHHHHSTTS--HHHHHHHHHHHHHHHHHTT-GGGS-HHHHHHHHHHHTT--HHHHTTT--STTTTTT-HHHHHHS-SSPPPP-

Foldseek 3Di:
DDPPVLVVVLCCLLVVLLQVQLLCLQCPPHDPVVCCVPPNDRPAFDQRDCVRQQRHPDHGSDGAPLNVLLVLCLVQVVVVPPDRPPVSSLVSLLVVCVVCVVVVRNSRDDPLSVQLNVCVVVPHPSVPSNPPPDDCSVVSNCSSVVSPDDPDDDDDD

Sequence (157 aa):
MPDNITLDRAMGALVGGALGDALGMPTQLLSPARIAELYGHVADFVAPFAGHPVSKGLLAGTITDDTEQALLLGRILIESGDGFDHARWVNALLDWEREVKARGSYDLLGPSTKRAIDAINNGVPAQEAGRSGDTNGAAMRIAPVGIMMPLEPLDAF